Protein AF-A0A2S9GR35-F1 (afdb_monomer)

Foldseek 3Di:
DLVVLLVCLVPDDDDDDPPDPQDPSNV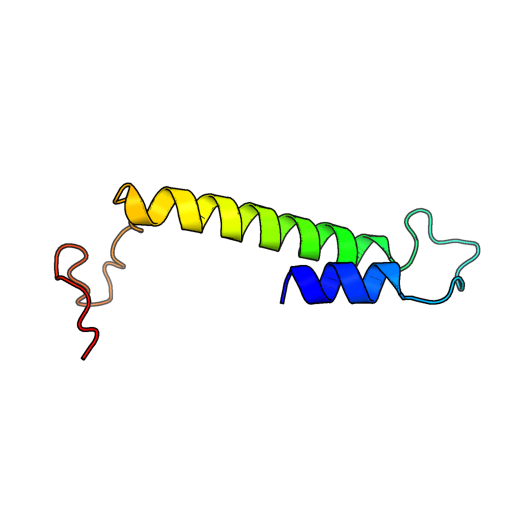SNVSSVVVVVVVVVCVVCVVVVDDDDDDPVDPDDSPDDDDPD

Sequence (69 aa):
VGAFLVYDGLSMPGGYAEVDPVGPRFFPVVIGAGLLVMAVVLAVAIPRGLKGEADAGEDIDPDMPSDWR

Solvent-accessible surface area (backbone atoms only — not comparable to full-atom values): 4395 Å² total; per-residue (Å²): 107,27,71,52,30,34,50,51,34,71,68,53,73,87,82,89,60,103,81,52,95,69,52,88,41,43,61,36,34,53,53,10,49,52,46,46,51,49,50,53,51,45,70,57,34,48,84,70,68,59,72,80,82,66,58,93,89,51,100,60,65,86,83,58,78,82,86,84,124

Radius of gyration: 18.95 Å; Cα contacts (8 Å, |Δi|>4): 39; chains: 1; bounding box: 34×27×51 Å

pLDDT: mean 85.97, std 11.76, range [51.94, 98.69]

Structure (mmCIF, N/CA/C/O backbone):
data_AF-A0A2S9GR35-F1
#
_entry.id   AF-A0A2S9GR35-F1
#
loop_
_atom_sit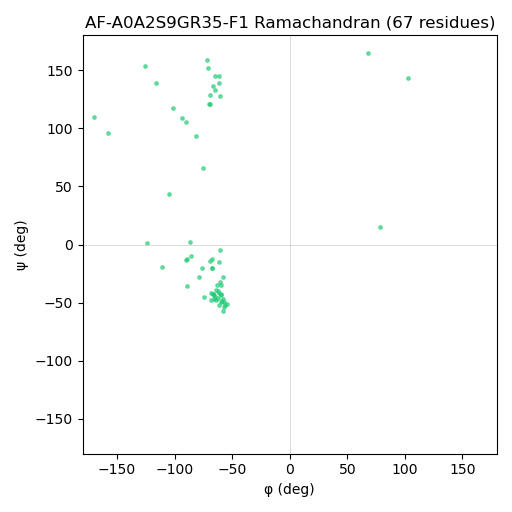e.group_PDB
_atom_site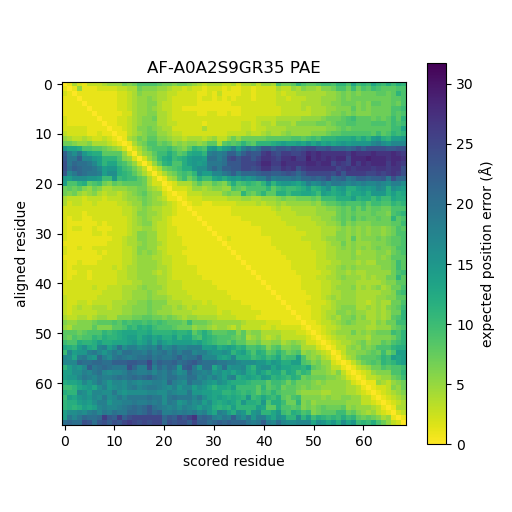.id
_atom_site.type_symbol
_atom_site.label_atom_id
_atom_site.label_alt_id
_atom_site.label_comp_id
_atom_site.label_asym_id
_atom_site.label_entity_id
_atom_site.label_seq_id
_atom_site.pdbx_PDB_ins_code
_atom_site.Cartn_x
_atom_site.Cartn_y
_atom_site.Cartn_z
_atom_site.occupancy
_atom_site.B_iso_or_equiv
_atom_site.auth_seq_id
_atom_site.auth_comp_id
_atom_site.auth_asym_id
_atom_site.auth_atom_id
_atom_site.pdbx_PDB_model_num
ATOM 1 N N . VAL A 1 1 ? 5.693 3.506 1.351 1.00 92.31 1 VAL A N 1
ATOM 2 C CA . VAL A 1 1 ? 6.407 2.487 0.538 1.00 92.31 1 VAL A CA 1
ATOM 3 C C . VAL A 1 1 ? 5.737 2.247 -0.815 1.00 92.31 1 VAL A C 1
ATOM 5 O O . VAL A 1 1 ? 6.378 2.527 -1.811 1.00 92.31 1 VAL A O 1
ATOM 8 N N . GLY A 1 2 ? 4.462 1.832 -0.900 1.00 94.81 2 GLY A N 1
ATOM 9 C CA . GLY A 1 2 ? 3.801 1.560 -2.197 1.00 94.81 2 GLY A CA 1
ATOM 10 C C . GLY A 1 2 ? 3.845 2.716 -3.211 1.00 94.81 2 GLY A C 1
ATOM 11 O O . GLY A 1 2 ? 4.333 2.537 -4.321 1.00 94.81 2 GLY A O 1
ATOM 12 N N . ALA A 1 3 ? 3.445 3.929 -2.805 1.00 97.06 3 ALA A N 1
ATOM 13 C CA . ALA A 1 3 ? 3.533 5.123 -3.659 1.00 97.06 3 ALA A CA 1
ATOM 14 C C . ALA A 1 3 ? 4.970 5.443 -4.113 1.00 97.06 3 ALA A C 1
ATOM 16 O O . ALA A 1 3 ? 5.178 5.887 -5.237 1.00 97.06 3 ALA A O 1
ATOM 17 N N . PHE A 1 4 ? 5.956 5.177 -3.25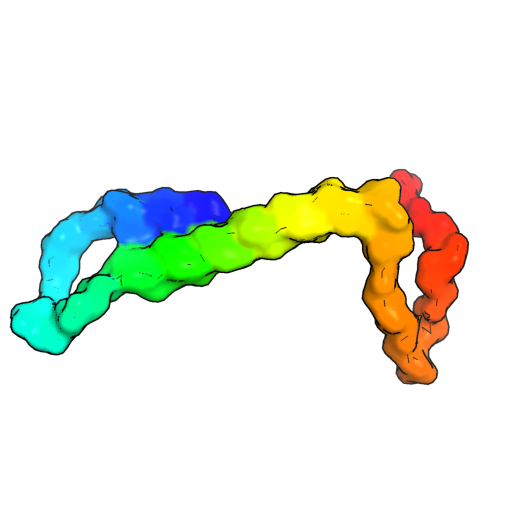2 1.00 96.94 4 PHE A N 1
ATOM 18 C CA . PHE A 1 4 ? 7.368 5.365 -3.578 1.00 96.94 4 PHE A CA 1
ATOM 19 C C . PHE A 1 4 ? 7.827 4.381 -4.661 1.00 96.94 4 PHE A C 1
ATOM 21 O O . PHE A 1 4 ? 8.481 4.810 -5.599 1.00 96.94 4 PHE A O 1
ATOM 28 N N . LEU A 1 5 ? 7.423 3.105 -4.596 1.00 96.38 5 LEU A N 1
ATOM 29 C CA . LEU A 1 5 ? 7.751 2.117 -5.636 1.00 96.38 5 LEU A CA 1
ATOM 30 C C . LEU A 1 5 ? 7.158 2.490 -7.000 1.00 96.38 5 LEU A C 1
ATOM 32 O O . LEU A 1 5 ? 7.822 2.346 -8.024 1.00 96.38 5 LEU A O 1
ATOM 36 N N . VAL A 1 6 ? 5.924 3.005 -7.015 1.00 96.31 6 VAL A N 1
ATOM 37 C CA . VAL A 1 6 ? 5.299 3.500 -8.250 1.00 96.31 6 VAL A CA 1
ATOM 38 C C . VAL A 1 6 ? 6.073 4.699 -8.798 1.00 96.31 6 VAL A C 1
ATOM 40 O O . VAL A 1 6 ? 6.388 4.725 -9.983 1.00 96.31 6 VAL A O 1
ATOM 43 N N . TYR A 1 7 ? 6.403 5.673 -7.947 1.00 96.69 7 TYR A N 1
ATOM 44 C CA . TYR A 1 7 ? 7.172 6.850 -8.351 1.00 96.69 7 TYR A CA 1
ATOM 45 C C . TYR A 1 7 ? 8.549 6.472 -8.907 1.00 96.69 7 TYR A C 1
ATOM 47 O O . TYR A 1 7 ? 8.895 6.887 -10.010 1.00 96.69 7 TYR A O 1
ATOM 55 N N . ASP A 1 8 ? 9.292 5.637 -8.182 1.00 93.12 8 ASP A N 1
ATOM 56 C CA . ASP A 1 8 ? 10.617 5.162 -8.572 1.00 93.12 8 ASP A CA 1
ATOM 57 C C . ASP A 1 8 ? 10.566 4.462 -9.938 1.00 93.12 8 ASP A C 1
ATOM 59 O O . ASP A 1 8 ? 11.201 4.922 -10.886 1.00 93.12 8 ASP A O 1
ATOM 63 N N . GLY A 1 9 ? 9.690 3.461 -10.099 1.00 91.38 9 GLY A N 1
ATOM 64 C CA . GLY A 1 9 ? 9.523 2.727 -11.358 1.00 91.38 9 GLY A CA 1
ATOM 65 C C . GLY A 1 9 ? 9.081 3.590 -12.547 1.00 91.38 9 GLY A C 1
ATOM 66 O O . GLY A 1 9 ? 9.468 3.315 -13.682 1.00 91.38 9 GLY A O 1
ATOM 67 N N . LEU A 1 10 ? 8.297 4.649 -12.319 1.00 92.00 10 LEU A N 1
ATOM 68 C CA . LEU A 1 10 ? 7.905 5.598 -13.368 1.00 92.00 10 LEU A CA 1
ATOM 69 C C . LEU A 1 10 ? 9.006 6.615 -13.698 1.00 92.00 10 LEU A C 1
ATOM 71 O O . LEU A 1 10 ? 9.055 7.101 -14.827 1.00 92.00 10 LEU A O 1
ATOM 75 N N . SER A 1 11 ? 9.875 6.926 -12.735 1.00 92.38 11 SER A N 1
ATOM 76 C CA . SER A 1 11 ? 10.999 7.856 -12.893 1.00 92.38 11 SER A CA 1
ATOM 77 C C . SER A 1 11 ? 12.267 7.210 -13.464 1.00 92.38 11 SER A C 1
ATOM 79 O O . SER A 1 11 ? 13.202 7.922 -13.833 1.00 92.38 11 SER A O 1
ATOM 81 N N . MET A 1 12 ? 12.302 5.875 -13.568 1.00 85.25 12 MET A N 1
ATOM 82 C CA . MET A 1 12 ? 13.446 5.143 -14.108 1.00 85.25 12 MET A CA 1
ATOM 83 C C . MET A 1 12 ? 13.743 5.545 -15.566 1.00 85.25 12 MET A C 1
ATOM 85 O O . MET A 1 12 ? 12.849 5.463 -16.419 1.00 85.25 12 MET A O 1
ATOM 89 N N . PRO A 1 13 ? 14.996 5.924 -15.889 1.00 81.44 13 PRO A N 1
ATOM 90 C CA . PRO A 1 13 ? 15.414 6.116 -17.272 1.00 81.44 13 PRO A CA 1
ATOM 91 C C . PRO A 1 13 ? 15.283 4.803 -18.065 1.00 81.44 13 PRO A C 1
ATOM 93 O O . PRO A 1 13 ? 15.462 3.715 -17.522 1.00 81.44 13 PRO A O 1
ATOM 96 N N . GLY A 1 14 ? 14.928 4.892 -19.350 1.00 70.69 14 GLY A N 1
ATOM 97 C CA . GLY A 1 14 ? 14.748 3.717 -20.213 1.00 70.69 14 GLY A CA 1
ATOM 98 C C . GLY A 1 14 ? 16.065 3.011 -20.582 1.00 70.69 14 GLY A C 1
ATOM 99 O O . GLY A 1 14 ? 17.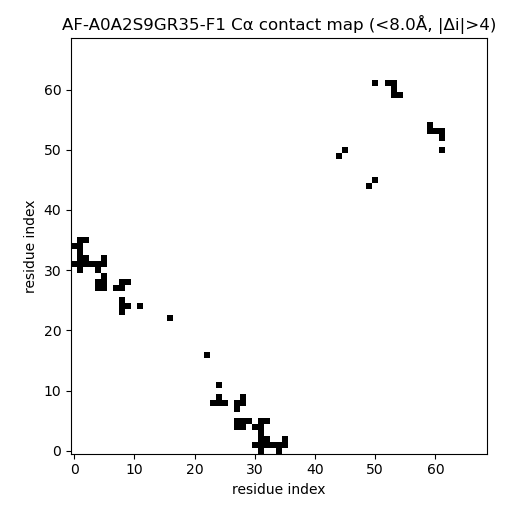102 3.660 -20.686 1.00 70.69 14 GLY A O 1
ATOM 100 N N . GLY A 1 15 ? 15.993 1.694 -20.836 1.00 65.06 15 GLY A N 1
ATOM 101 C CA . GLY A 1 15 ? 17.135 0.784 -21.086 1.00 65.06 15 GLY A CA 1
ATOM 102 C C . GLY A 1 15 ? 17.428 -0.065 -19.838 1.00 65.06 15 GLY A C 1
ATOM 103 O O . GLY A 1 15 ? 17.242 0.418 -18.735 1.00 65.06 15 GLY A O 1
ATOM 104 N N . TYR A 1 16 ? 17.814 -1.343 -19.864 1.00 60.38 16 TYR A N 1
ATOM 105 C CA . TYR A 1 16 ? 18.738 -2.029 -20.763 1.00 60.38 16 TYR A CA 1
ATOM 106 C C . TYR A 1 16 ? 18.443 -3.540 -20.746 1.00 60.38 16 TYR A C 1
ATOM 108 O O . TYR A 1 16 ? 18.911 -4.246 -19.863 1.00 60.38 16 TYR A O 1
ATOM 116 N N . ALA A 1 17 ? 17.667 -4.044 -21.699 1.00 58.88 17 ALA A N 1
ATOM 117 C CA . ALA A 1 17 ? 17.707 -5.450 -22.099 1.00 58.88 17 ALA A CA 1
ATOM 118 C C . ALA A 1 17 ? 16.863 -5.588 -23.365 1.00 58.88 17 ALA A C 1
ATOM 120 O O . ALA A 1 17 ? 15.641 -5.500 -23.319 1.00 58.88 17 ALA A O 1
ATOM 121 N N . GLU A 1 18 ? 17.518 -5.825 -24.498 1.00 58.66 18 GLU A N 1
ATOM 122 C CA . GLU A 1 18 ? 16.885 -6.154 -25.786 1.00 58.66 18 GLU A CA 1
ATOM 123 C C . GLU A 1 18 ? 16.057 -7.463 -25.721 1.00 58.66 18 GLU A C 1
ATOM 125 O O . GLU A 1 18 ? 15.361 -7.819 -26.665 1.00 58.66 18 GLU A O 1
ATOM 130 N N . VAL A 1 19 ? 16.100 -8.163 -24.579 1.00 63.53 19 VAL A N 1
ATOM 131 C CA . VAL A 1 19 ? 15.519 -9.490 -24.336 1.00 63.53 19 VAL A CA 1
ATOM 132 C C . VAL A 1 19 ? 14.529 -9.569 -23.161 1.00 63.53 19 VAL A C 1
ATOM 134 O O . VAL A 1 19 ? 13.998 -10.651 -22.930 1.00 63.53 19 VAL A O 1
ATOM 137 N N . ASP A 1 20 ? 14.222 -8.478 -22.442 1.00 68.62 20 ASP A N 1
ATOM 138 C CA . ASP A 1 20 ? 13.240 -8.528 -21.340 1.00 68.62 20 ASP A CA 1
ATOM 139 C C . ASP A 1 20 ? 11.820 -8.154 -21.809 1.00 68.62 20 ASP A C 1
ATOM 141 O O . ASP A 1 20 ? 11.544 -6.974 -22.043 1.00 68.62 20 ASP A O 1
ATOM 145 N N . PRO A 1 21 ? 10.867 -9.106 -21.888 1.00 75.44 21 PRO A N 1
ATOM 146 C CA . PRO A 1 21 ? 9.528 -8.852 -22.431 1.00 75.44 21 PRO A CA 1
ATOM 147 C C . PRO A 1 21 ? 8.669 -7.912 -21.569 1.00 75.44 21 PRO A C 1
ATOM 149 O O . PRO A 1 21 ? 7.700 -7.338 -22.057 1.00 75.44 21 PRO A O 1
ATOM 152 N N . VAL A 1 22 ? 9.003 -7.758 -20.286 1.00 80.50 22 VAL A N 1
ATOM 153 C CA . VAL A 1 22 ? 8.247 -6.953 -19.308 1.00 80.50 22 VAL A CA 1
ATOM 154 C C . VAL A 1 22 ? 8.979 -5.681 -18.864 1.00 80.50 22 VAL A C 1
ATOM 156 O O . VAL A 1 22 ? 8.339 -4.733 -18.408 1.00 80.50 22 VAL A O 1
ATOM 159 N N . GLY A 1 23 ? 10.299 -5.612 -19.054 1.00 84.75 23 GLY A N 1
ATOM 160 C CA . GLY A 1 23 ? 11.133 -4.467 -18.687 1.00 84.75 23 GLY A CA 1
ATOM 161 C C . GLY A 1 23 ? 11.273 -4.215 -17.170 1.00 84.75 23 GLY A C 1
ATOM 162 O O . GLY A 1 23 ? 10.480 -4.694 -16.356 1.00 84.75 23 GLY A O 1
ATOM 163 N N . PRO A 1 24 ? 12.262 -3.399 -16.761 1.00 85.56 24 PRO A N 1
ATOM 164 C CA . PRO A 1 24 ? 12.632 -3.213 -15.350 1.00 85.56 24 PRO A CA 1
ATOM 165 C C . PRO A 1 24 ? 11.563 -2.493 -14.513 1.00 85.56 24 PRO A C 1
ATOM 167 O O . PRO A 1 24 ? 11.533 -2.613 -13.291 1.00 85.56 24 PRO A O 1
ATOM 170 N N . ARG A 1 25 ? 10.646 -1.767 -15.165 1.00 89.50 25 ARG A N 1
ATOM 171 C CA . ARG A 1 25 ? 9.577 -1.006 -14.498 1.00 89.50 25 ARG A CA 1
ATOM 172 C C . ARG A 1 25 ? 8.433 -1.884 -13.994 1.00 89.50 25 ARG A C 1
ATOM 174 O O . ARG A 1 25 ? 7.677 -1.450 -13.130 1.00 89.50 25 ARG A O 1
ATOM 181 N N . PHE A 1 26 ? 8.278 -3.096 -14.530 1.00 90.62 26 PHE A N 1
ATOM 182 C CA . PHE A 1 26 ? 7.115 -3.938 -14.249 1.00 90.62 26 PHE A CA 1
ATOM 183 C C . PHE A 1 26 ? 6.997 -4.288 -12.763 1.00 90.62 26 PHE A C 1
ATOM 185 O O . PHE A 1 26 ? 5.960 -4.045 -12.147 1.00 90.62 26 PHE A O 1
ATOM 192 N N . PHE A 1 27 ? 8.077 -4.801 -12.172 1.00 91.69 27 PHE A N 1
ATOM 193 C CA . PHE A 1 27 ? 8.099 -5.217 -10.772 1.00 91.69 27 PHE A CA 1
ATOM 194 C C . PHE A 1 27 ? 7.738 -4.085 -9.789 1.00 91.69 27 PHE A C 1
ATOM 196 O O . PHE A 1 27 ? 6.765 -4.246 -9.046 1.00 91.69 27 PHE A O 1
ATOM 203 N N . PRO A 1 28 ? 8.437 -2.929 -9.775 1.00 93.69 28 PRO A N 1
ATOM 204 C CA . PRO A 1 28 ? 8.137 -1.871 -8.811 1.00 93.69 28 PRO A CA 1
ATOM 205 C C . PRO A 1 28 ? 6.726 -1.294 -8.992 1.00 93.69 28 PRO A C 1
ATOM 207 O O . PRO A 1 28 ? 6.056 -1.005 -7.999 1.00 93.69 28 PRO A O 1
ATOM 210 N N . VAL A 1 29 ? 6.225 -1.199 -10.230 1.00 94.81 29 VAL A N 1
ATOM 211 C CA . VAL A 1 29 ? 4.870 -0.696 -10.500 1.00 94.81 29 VAL A CA 1
ATOM 212 C C . VAL A 1 29 ? 3.802 -1.661 -9.986 1.00 94.81 29 VAL A C 1
ATOM 214 O O . VAL A 1 29 ? 2.880 -1.225 -9.298 1.00 94.81 29 VAL A O 1
ATOM 217 N N . VAL A 1 30 ? 3.921 -2.962 -10.269 1.00 96.81 30 VAL A N 1
ATOM 218 C CA . VAL A 1 30 ? 2.926 -3.960 -9.841 1.00 96.81 30 VAL A CA 1
ATOM 219 C C . VAL A 1 30 ? 2.894 -4.091 -8.323 1.00 96.81 30 VAL A C 1
ATOM 221 O O . VAL A 1 30 ? 1.818 -4.048 -7.726 1.00 96.81 30 VAL A O 1
ATOM 224 N N . ILE A 1 31 ? 4.058 -4.195 -7.679 1.00 97.56 31 ILE A N 1
ATOM 225 C CA . ILE A 1 31 ? 4.130 -4.293 -6.218 1.00 97.56 31 ILE A CA 1
ATOM 226 C C . ILE A 1 31 ? 3.645 -2.994 -5.569 1.00 97.56 31 ILE A C 1
ATOM 228 O O . ILE A 1 31 ? 2.855 -3.033 -4.628 1.00 97.56 31 ILE A O 1
ATOM 232 N N . GLY A 1 32 ? 4.052 -1.837 -6.096 1.00 98.06 32 GLY A N 1
ATOM 233 C CA . GLY A 1 32 ? 3.589 -0.538 -5.620 1.00 98.06 32 GLY A CA 1
ATOM 234 C C . GLY A 1 32 ? 2.068 -0.392 -5.694 1.00 98.06 32 GLY A C 1
ATOM 235 O O . GLY A 1 32 ? 1.442 -0.010 -4.704 1.00 98.06 32 GLY A O 1
ATOM 236 N N . ALA A 1 33 ? 1.466 -0.767 -6.825 1.00 98.19 33 ALA A N 1
ATOM 237 C CA . ALA A 1 33 ? 0.018 -0.776 -7.006 1.00 98.19 33 ALA A CA 1
ATOM 238 C C . ALA A 1 33 ? -0.677 -1.754 -6.045 1.00 98.19 33 ALA A C 1
ATOM 240 O O . ALA A 1 33 ? -1.643 -1.372 -5.390 1.00 98.19 33 ALA A O 1
ATOM 241 N N . GLY A 1 34 ? -0.163 -2.980 -5.895 1.00 98.56 34 GLY A N 1
ATOM 242 C CA . GLY A 1 34 ? -0.710 -3.973 -4.966 1.00 98.56 34 GLY A CA 1
ATOM 243 C C . GLY A 1 34 ? -0.704 -3.494 -3.512 1.00 98.56 34 GLY A C 1
ATOM 244 O O . GLY A 1 34 ? -1.704 -3.627 -2.808 1.00 98.56 34 GLY A O 1
ATOM 245 N N . LEU A 1 35 ? 0.383 -2.850 -3.077 1.00 98.44 35 LEU A N 1
ATOM 246 C CA . LEU A 1 35 ? 0.475 -2.253 -1.743 1.00 98.44 35 LEU A CA 1
ATOM 247 C C . LEU A 1 35 ? -0.523 -1.107 -1.547 1.00 98.44 35 LEU A C 1
ATOM 249 O O . LEU A 1 35 ? -1.100 -0.983 -0.469 1.00 98.44 35 LEU A O 1
ATOM 253 N N . LEU A 1 36 ? -0.744 -0.272 -2.567 1.00 98.44 36 LEU A N 1
ATOM 254 C CA . LEU A 1 36 ? -1.738 0.803 -2.505 1.00 98.44 36 LEU A CA 1
ATOM 255 C C . LEU A 1 36 ? -3.167 0.255 -2.457 1.00 98.44 36 LEU A C 1
ATOM 257 O O . LEU A 1 36 ? -3.972 0.737 -1.664 1.00 98.44 36 LEU A O 1
ATOM 261 N N . VAL A 1 37 ? -3.469 -0.779 -3.246 1.00 98.69 37 VAL A N 1
ATOM 262 C CA . VAL A 1 37 ? -4.758 -1.481 -3.185 1.00 98.69 37 VAL A CA 1
ATOM 263 C C . VAL A 1 37 ? -4.980 -2.046 -1.785 1.00 98.69 37 VAL A C 1
ATOM 265 O O . VAL A 1 37 ? -6.027 -1.797 -1.194 1.00 98.69 37 VAL A O 1
ATOM 268 N N . MET A 1 38 ? -3.986 -2.733 -1.216 1.00 98.19 38 MET A N 1
ATOM 269 C CA . MET A 1 38 ? -4.085 -3.273 0.139 1.00 98.19 38 MET A CA 1
ATOM 270 C C . MET A 1 38 ? -4.281 -2.169 1.182 1.00 98.19 38 MET A C 1
ATOM 272 O O . MET A 1 38 ? -5.120 -2.303 2.066 1.00 98.19 38 MET A O 1
ATOM 276 N N . ALA A 1 39 ? -3.565 -1.049 1.057 1.00 97.69 39 ALA A N 1
ATOM 277 C CA . ALA A 1 39 ? -3.735 0.093 1.947 1.00 97.69 39 ALA A CA 1
ATOM 278 C C . ALA A 1 39 ? -5.169 0.643 1.905 1.00 97.69 39 ALA A C 1
ATOM 280 O O . ALA A 1 39 ? -5.747 0.903 2.956 1.00 97.69 39 ALA A O 1
ATOM 281 N N . VAL A 1 40 ? -5.769 0.771 0.715 1.00 98.31 40 VAL A N 1
ATOM 282 C CA . VAL A 1 40 ? -7.171 1.195 0.562 1.00 98.31 40 VAL A CA 1
ATOM 283 C C . VAL A 1 40 ? -8.127 0.167 1.164 1.00 98.31 40 VAL A C 1
ATOM 285 O O . VAL A 1 40 ? -9.039 0.544 1.898 1.00 98.31 40 VAL A O 1
ATOM 288 N N . VAL A 1 41 ? -7.912 -1.125 0.898 1.00 98.00 41 VAL A N 1
ATOM 289 C CA . VAL A 1 41 ? -8.722 -2.208 1.473 1.00 98.00 41 VAL A CA 1
ATOM 290 C C . VAL A 1 41 ? -8.685 -2.151 2.997 1.00 98.00 41 VAL A C 1
ATOM 292 O O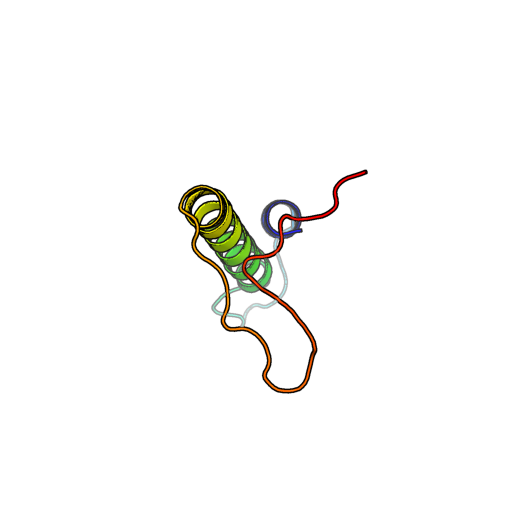 . VAL A 1 41 ? -9.742 -2.136 3.618 1.00 98.00 41 VAL A O 1
ATOM 295 N N . LEU A 1 42 ? -7.501 -2.047 3.605 1.00 95.75 42 LEU A N 1
ATOM 296 C CA . LEU A 1 42 ? -7.339 -1.975 5.058 1.00 95.75 42 LEU A CA 1
ATOM 297 C C . LEU A 1 42 ? -7.920 -0.688 5.647 1.00 95.75 42 LEU A C 1
ATOM 299 O O . LEU A 1 42 ? -8.638 -0.752 6.641 1.00 95.75 42 LEU A O 1
ATOM 303 N N . ALA A 1 43 ? -7.693 0.464 5.010 1.00 96.31 43 ALA A N 1
ATOM 304 C CA . ALA A 1 43 ? -8.262 1.745 5.435 1.00 96.31 43 ALA A CA 1
ATOM 305 C C . ALA A 1 43 ? -9.795 1.718 5.478 1.00 96.31 43 ALA A C 1
ATOM 307 O O . ALA A 1 43 ? -10.416 2.430 6.262 1.00 96.31 43 ALA A O 1
ATOM 308 N N . VAL A 1 44 ? -10.405 0.882 4.642 1.00 97.94 44 VAL A N 1
ATOM 309 C CA . VAL A 1 44 ? -11.846 0.665 4.591 1.00 97.94 44 VAL A CA 1
ATOM 310 C C . VAL A 1 44 ? -12.294 -0.461 5.537 1.00 97.94 44 VAL A C 1
ATOM 312 O O . VAL A 1 44 ? -13.375 -0.378 6.118 1.00 97.94 44 VAL A O 1
ATOM 315 N N . ALA A 1 45 ? -11.493 -1.513 5.695 1.00 96.00 45 ALA A N 1
ATOM 316 C CA . ALA A 1 45 ? -11.815 -2.695 6.488 1.00 96.00 45 ALA A CA 1
ATOM 317 C C . ALA A 1 45 ? -11.729 -2.444 8.001 1.00 96.00 45 ALA A C 1
ATOM 319 O O . ALA A 1 45 ? -12.647 -2.803 8.737 1.00 96.00 45 ALA A O 1
ATOM 320 N N . ILE A 1 46 ? -10.668 -1.776 8.455 1.00 92.75 46 ILE A N 1
ATOM 321 C CA . ILE A 1 46 ? -10.411 -1.479 9.870 1.00 92.75 46 ILE A CA 1
ATOM 322 C C . ILE A 1 46 ? -11.573 -0.709 10.526 1.00 92.75 46 ILE A C 1
ATOM 324 O O . ILE A 1 46 ? -12.099 -1.189 11.530 1.00 92.75 46 ILE A O 1
ATOM 328 N N . PRO A 1 47 ? -12.067 0.422 9.977 1.00 92.81 47 PRO A N 1
ATOM 329 C CA . PRO A 1 47 ? -13.194 1.136 10.584 1.00 92.81 47 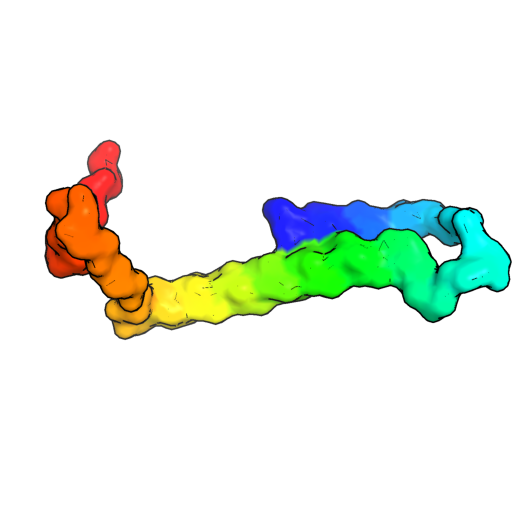PRO A CA 1
ATOM 330 C C . PRO A 1 47 ? -14.519 0.361 10.512 1.00 92.81 47 PRO A C 1
ATOM 332 O O . PRO A 1 47 ? -15.475 0.733 11.185 1.00 92.81 47 PRO A O 1
ATOM 335 N N . ARG A 1 48 ? -14.597 -0.721 9.723 1.00 95.06 48 ARG A N 1
ATOM 336 C CA . 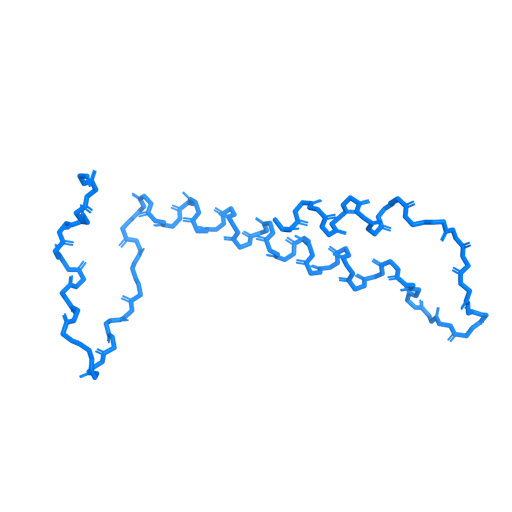ARG A 1 48 ? -15.745 -1.645 9.703 1.00 95.06 48 ARG A CA 1
ATOM 337 C C . ARG A 1 48 ? -15.648 -2.747 10.757 1.00 95.06 48 ARG A C 1
ATOM 339 O O . ARG A 1 48 ? -16.531 -3.596 10.810 1.00 95.06 48 ARG A O 1
ATOM 346 N N . GLY A 1 49 ? -14.600 -2.739 11.578 1.00 89.94 49 GLY A N 1
ATOM 347 C CA . GLY A 1 49 ? -14.384 -3.734 12.622 1.00 89.94 49 GLY A CA 1
ATOM 348 C C . GLY A 1 49 ? -13.835 -5.063 12.105 1.00 89.94 49 GLY A C 1
ATOM 349 O O . GLY A 1 49 ? -13.884 -6.045 12.838 1.00 89.94 49 GLY A O 1
ATOM 350 N N . LEU A 1 50 ? -13.313 -5.119 10.872 1.00 89.06 50 LEU A N 1
ATOM 351 C CA . LEU A 1 50 ? -12.596 -6.303 10.395 1.00 89.06 50 LEU A CA 1
ATOM 352 C C . LEU A 1 50 ? -11.267 -6.416 11.146 1.00 89.06 50 LEU A C 1
ATOM 354 O O . LEU A 1 50 ? -10.437 -5.507 11.093 1.00 89.06 50 LEU A O 1
ATOM 358 N N . LYS A 1 51 ? -11.084 -7.542 11.833 1.00 85.75 51 LYS A N 1
ATOM 359 C CA . LYS A 1 51 ? -9.898 -7.877 12.624 1.00 85.75 51 LYS A CA 1
ATOM 360 C C . LYS A 1 51 ? -9.349 -9.228 12.162 1.00 85.75 51 LYS A C 1
ATOM 362 O O . LYS A 1 51 ? -10.090 -10.036 11.603 1.00 85.75 51 LYS A O 1
ATOM 367 N N . GLY A 1 52 ? -8.050 -9.441 12.354 1.00 84.00 52 GLY A N 1
ATOM 368 C CA . GLY A 1 52 ? -7.435 -10.752 12.150 1.00 84.00 52 GLY A CA 1
ATOM 369 C C . GLY A 1 52 ? -7.845 -11.733 13.249 1.00 84.00 52 GLY A C 1
ATOM 370 O O . GLY A 1 52 ? -8.258 -11.313 14.329 1.00 84.00 52 GLY A O 1
ATOM 371 N N . GLU A 1 53 ? -7.724 -13.027 12.965 1.00 84.50 53 GLU A N 1
ATOM 372 C CA . GLU A 1 53 ? -7.812 -14.069 13.990 1.00 84.50 53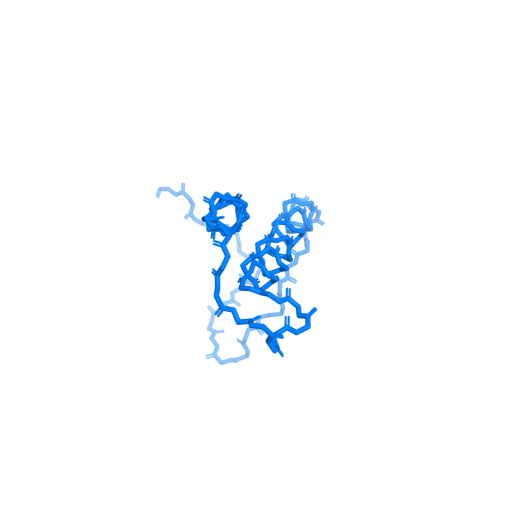 GLU A CA 1
ATOM 373 C C . GLU A 1 53 ? -6.682 -13.867 15.009 1.00 84.50 53 GLU A C 1
ATOM 375 O O . GLU A 1 53 ? -5.556 -13.537 14.626 1.00 84.50 53 GLU A O 1
ATOM 380 N N . ALA A 1 54 ? -6.983 -14.041 16.295 1.00 78.88 54 ALA A N 1
ATOM 381 C CA . ALA A 1 54 ? -5.956 -14.032 17.326 1.00 78.88 54 ALA A CA 1
ATOM 382 C C . ALA A 1 54 ? -5.042 -15.253 17.147 1.00 78.88 54 ALA A C 1
ATOM 384 O O . ALA A 1 54 ? -5.520 -16.363 16.898 1.00 78.88 54 ALA A O 1
ATOM 385 N N . ASP A 1 55 ? -3.729 -15.051 17.262 1.00 80.00 55 ASP A N 1
ATOM 386 C CA . ASP A 1 55 ? -2.788 -16.167 17.257 1.00 80.00 55 ASP A CA 1
ATOM 387 C C . ASP A 1 55 ? -2.947 -16.949 18.565 1.00 80.00 55 ASP A C 1
ATOM 389 O O . ASP A 1 55 ? -2.771 -16.403 19.650 1.00 80.00 55 ASP A O 1
ATOM 393 N N . ALA A 1 56 ? -3.272 -18.240 18.468 1.00 77.88 56 ALA A N 1
ATOM 394 C CA . ALA A 1 56 ? -3.513 -19.102 19.624 1.00 77.88 56 ALA A CA 1
ATOM 395 C C . ALA A 1 56 ? -2.284 -19.256 20.545 1.00 77.88 56 ALA A C 1
ATOM 397 O O . ALA A 1 56 ? -2.419 -19.763 21.660 1.00 77.88 56 ALA A O 1
ATOM 398 N N . GLY A 1 57 ? -1.091 -18.876 20.074 1.00 80.25 57 GLY A N 1
ATOM 399 C CA . GLY A 1 57 ? 0.147 -18.888 20.852 1.00 80.25 57 GLY A CA 1
ATOM 400 C C . GLY A 1 57 ? 0.447 -17.604 21.635 1.00 80.25 57 GLY A C 1
ATOM 401 O O . GLY A 1 57 ? 1.334 -17.633 22.489 1.00 80.25 57 GLY A O 1
ATOM 402 N N . GLU A 1 58 ? -0.256 -16.501 21.372 1.00 73.25 58 GLU A N 1
ATOM 403 C CA . GLU A 1 58 ? -0.027 -15.197 22.003 1.00 73.25 58 GLU A CA 1
ATOM 404 C C . GLU A 1 58 ? -1.261 -14.786 22.820 1.00 73.25 58 GLU A C 1
ATOM 406 O O . GLU A 1 58 ? -2.394 -14.984 22.389 1.00 73.25 58 GLU A O 1
ATOM 411 N N . ASP A 1 59 ? -1.060 -14.215 24.012 1.00 74.94 59 ASP A N 1
ATOM 412 C CA . ASP A 1 59 ? -2.146 -13.681 24.851 1.00 74.94 59 ASP A CA 1
ATOM 413 C C . ASP A 1 59 ? -2.644 -12.341 24.281 1.00 74.94 59 ASP A C 1
ATOM 415 O O . ASP A 1 59 ? -2.418 -11.268 24.841 1.00 74.94 59 ASP A O 1
ATOM 419 N N . ILE A 1 60 ? -3.243 -12.402 23.090 1.00 75.81 60 ILE A N 1
ATOM 420 C CA . ILE A 1 60 ? -3.877 -11.269 22.422 1.00 75.81 60 ILE A CA 1
ATOM 421 C C . ILE A 1 60 ? -5.384 -11.385 22.626 1.00 75.81 60 ILE A C 1
ATOM 423 O O . ILE A 1 60 ? -6.016 -12.305 22.108 1.00 75.81 60 ILE A O 1
ATOM 427 N N . ASP A 1 61 ? -5.971 -10.398 23.302 1.00 78.00 61 ASP A N 1
ATOM 428 C CA . ASP A 1 61 ? -7.416 -10.175 23.296 1.00 78.00 61 ASP A CA 1
ATOM 429 C C . ASP A 1 61 ? -7.785 -9.213 22.147 1.00 78.00 61 ASP A C 1
ATOM 431 O O . ASP A 1 61 ? -7.544 -8.004 22.248 1.00 78.00 61 ASP A O 1
ATOM 435 N N . PRO A 1 62 ? -8.370 -9.707 21.039 1.00 76.00 62 PRO A N 1
ATOM 436 C CA . PRO A 1 62 ? -8.760 -8.868 19.911 1.00 76.00 62 PRO A CA 1
ATOM 437 C C . PRO A 1 62 ? -9.934 -7.930 20.235 1.00 76.00 62 PRO A C 1
ATOM 439 O O . PRO A 1 62 ? -10.191 -7.004 19.457 1.00 76.00 62 PRO A O 1
ATOM 442 N N . ASP A 1 63 ? -10.657 -8.137 21.339 1.00 81.25 63 ASP A N 1
ATOM 443 C CA . ASP A 1 63 ? -11.749 -7.274 21.797 1.00 81.25 63 ASP A CA 1
ATOM 444 C C . ASP A 1 63 ? -11.279 -6.151 22.725 1.00 81.25 63 ASP A C 1
ATOM 446 O O . ASP A 1 63 ? -12.003 -5.167 22.920 1.00 81.25 63 ASP A O 1
ATOM 450 N N . MET A 1 64 ? -10.044 -6.231 23.221 1.00 81.50 64 MET A N 1
ATOM 451 C CA . MET A 1 64 ? -9.442 -5.161 24.000 1.00 81.50 64 MET A CA 1
ATOM 452 C C . MET A 1 64 ? -9.264 -3.898 23.132 1.00 81.50 64 MET A C 1
ATOM 454 O O . MET A 1 64 ? -8.780 -3.974 21.996 1.00 81.50 64 MET A O 1
ATOM 458 N N . PRO A 1 65 ? -9.649 -2.704 23.625 1.00 78.00 65 PRO A N 1
ATOM 459 C CA . PRO A 1 65 ? -9.397 -1.465 22.906 1.00 78.00 65 PRO A CA 1
ATOM 460 C C . PRO A 1 65 ? -7.895 -1.210 22.812 1.00 78.00 65 PRO A C 1
ATOM 462 O O . PRO A 1 65 ? -7.132 -1.490 23.733 1.00 78.00 65 PRO A O 1
ATOM 465 N N . SER A 1 66 ? -7.478 -0.631 21.693 1.00 76.62 66 SER A N 1
ATOM 466 C CA . SER A 1 66 ? -6.072 -0.332 21.476 1.00 76.62 66 SER A CA 1
ATOM 467 C C . SER A 1 66 ? -5.610 0.796 22.411 1.00 76.62 66 SER A C 1
ATOM 469 O O . SER A 1 66 ? -6.247 1.850 22.476 1.00 76.62 66 SER A O 1
ATOM 471 N N . ASP A 1 67 ? -4.514 0.577 23.142 1.00 79.62 67 ASP A N 1
ATOM 472 C CA . ASP A 1 67 ? -3.958 1.553 24.087 1.00 79.62 67 ASP A CA 1
ATOM 473 C C . ASP A 1 67 ? -3.120 2.596 23.337 1.00 79.62 67 ASP A C 1
ATOM 475 O O . ASP A 1 67 ? -1.962 2.368 22.997 1.00 79.62 67 ASP A O 1
ATOM 479 N N . TRP A 1 68 ? -3.750 3.711 22.965 1.00 72.69 68 TRP A N 1
ATOM 480 C CA . TRP A 1 68 ? -3.129 4.779 22.165 1.00 72.69 68 TRP A CA 1
ATOM 481 C C . TRP A 1 68 ? -2.786 6.002 23.029 1.00 72.69 68 TRP A C 1
ATOM 483 O O . TRP A 1 68 ? -3.068 7.135 22.635 1.00 72.69 68 TRP A O 1
ATOM 493 N N . ARG A 1 69 ? -2.224 5.789 24.224 1.00 51.94 69 ARG A N 1
ATOM 494 C CA . ARG A 1 69 ? -1.721 6.873 25.086 1.00 51.94 69 ARG A CA 1
ATOM 495 C C . ARG A 1 69 ? -0.276 7.254 24.795 1.00 51.94 69 ARG A C 1
ATOM 497 O O . ARG A 1 69 ? 0.551 6.343 24.588 1.00 51.94 69 ARG A O 1
#

Secondary structure (DSSP, 8-state):
-HHHHHHHHHHPPP---TT-SS-TTHHHHHHHHHHHHHHHHHHHHGGGT--PPPPTTS---TTSPP---

Mean predicted aligned error: 7.87 Å